Protein AF-A0A7C0YTP9-F1 (afdb_monomer)

Nearest PDB structures (foldseek):
  2q07-assembly1_A  TM=9.270E-01  e=5.535E-07  Archaeoglobus fulgidus DSM 4304
  3d79-assembly1_A  TM=8.554E-01  e=2.971E-07  Pyrococcus horikoshii
  2aus-assembly2_A  TM=9.231E-01  e=4.317E-05  Pyrococcus abyssi
  3r90-assembly1_D  TM=7.127E-01  e=1.574E-03  Homo sapiens
  5vyc-assembly6_k6  TM=7.338E-01  e=4.440E-03  Homo sapiens

Mean predicted aligned error: 3.56 Å

Structure (mmCIF, N/CA/C/O backbone):
data_AF-A0A7C0YTP9-F1
#
_entry.id   AF-A0A7C0YTP9-F1
#
loop_
_atom_site.group_PDB
_atom_site.id
_atom_site.type_symbol
_atom_site.label_atom_id
_atom_site.label_alt_id
_atom_site.label_comp_id
_atom_site.label_asym_id
_atom_site.label_entity_id
_atom_site.label_seq_id
_atom_site.pdbx_PDB_ins_code
_atom_site.Cartn_x
_atom_site.Cartn_y
_atom_site.Cartn_z
_atom_site.occupancy
_atom_site.B_iso_or_equiv
_atom_site.auth_seq_id
_atom_site.auth_comp_id
_atom_site.auth_asym_id
_atom_site.auth_atom_id
_atom_site.pdbx_PDB_model_num
ATOM 1 N N . LYS A 1 1 ? 2.734 -12.862 8.625 1.00 47.31 1 LYS A N 1
ATOM 2 C CA . LYS A 1 1 ? 1.922 -14.053 8.246 1.00 47.31 1 LYS A CA 1
ATOM 3 C C . LYS A 1 1 ? 0.479 -14.016 8.763 1.00 47.31 1 LYS A C 1
ATOM 5 O O . LYS A 1 1 ? -0.364 -14.572 8.080 1.00 47.31 1 LYS A O 1
ATOM 10 N N . MET A 1 2 ? 0.179 -13.410 9.922 1.00 53.09 2 MET A N 1
ATOM 11 C CA . MET A 1 2 ? -1.189 -13.414 10.473 1.00 53.09 2 MET A CA 1
ATOM 12 C C . MET A 1 2 ? -2.157 -12.492 9.704 1.00 53.09 2 MET A C 1
ATOM 14 O O . MET A 1 2 ? -3.250 -12.932 9.380 1.00 53.09 2 MET A O 1
ATOM 18 N N . LEU A 1 3 ? -1.714 -11.288 9.313 1.00 58.03 3 LEU A N 1
ATOM 19 C CA . LEU A 1 3 ? -2.542 -10.291 8.607 1.00 58.03 3 LEU A CA 1
ATOM 20 C C . LEU A 1 3 ? -3.011 -10.737 7.210 1.00 58.03 3 LEU A C 1
ATOM 22 O O . LEU A 1 3 ? -4.188 -10.623 6.889 1.00 58.03 3 LEU A O 1
ATOM 26 N N . ALA A 1 4 ? -2.123 -11.352 6.421 1.00 58.75 4 ALA A N 1
ATOM 27 C CA . ALA A 1 4 ? -2.468 -11.865 5.090 1.00 58.75 4 ALA A CA 1
ATOM 28 C C . ALA A 1 4 ? -3.556 -12.957 5.122 1.00 58.75 4 ALA A C 1
ATOM 30 O O . ALA A 1 4 ? -4.302 -13.114 4.168 1.00 58.75 4 ALA A O 1
ATOM 31 N N . LYS A 1 5 ? -3.675 -13.712 6.224 1.00 58.97 5 LYS A N 1
ATOM 32 C CA . LYS A 1 5 ? -4.715 -14.744 6.371 1.00 58.97 5 LYS A CA 1
ATOM 33 C C . LYS A 1 5 ? -6.044 -14.198 6.887 1.00 58.97 5 LYS A C 1
ATOM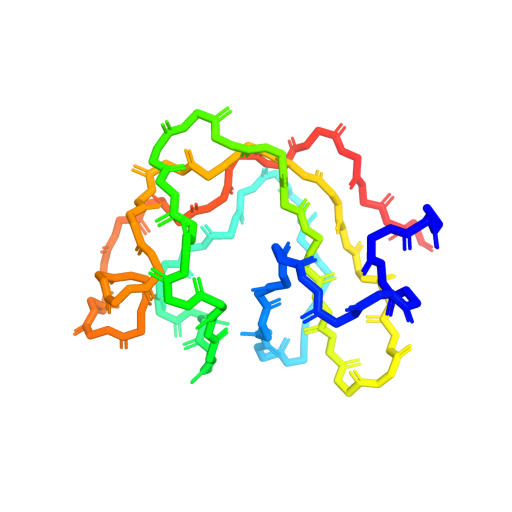 35 O O . LYS A 1 5 ? -7.057 -14.870 6.734 1.00 58.97 5 LYS A O 1
ATOM 40 N N . SER A 1 6 ? -6.042 -13.035 7.536 1.00 70.19 6 SER A N 1
ATOM 41 C CA . SER A 1 6 ? -7.246 -12.434 8.119 1.00 70.19 6 SER A CA 1
ATOM 42 C C . SER A 1 6 ? -7.968 -11.464 7.182 1.00 70.19 6 SER A C 1
ATOM 44 O O . SER A 1 6 ? -8.993 -10.930 7.585 1.00 70.19 6 SER A O 1
ATOM 46 N N . ASN A 1 7 ? -7.444 -11.237 5.970 1.00 70.94 7 ASN A N 1
ATOM 47 C CA . ASN A 1 7 ? -7.942 -10.247 5.008 1.00 70.94 7 ASN A CA 1
ATOM 48 C C . ASN A 1 7 ? -8.160 -8.852 5.628 1.00 70.94 7 ASN A C 1
ATOM 50 O O . ASN A 1 7 ? -9.176 -8.202 5.396 1.00 70.94 7 ASN A O 1
ATOM 54 N N . SER A 1 8 ? -7.209 -8.423 6.461 1.00 86.56 8 SER A N 1
ATOM 55 C CA . SER A 1 8 ? -7.230 -7.121 7.132 1.00 86.56 8 SER A CA 1
ATOM 56 C C . SER A 1 8 ? -5.872 -6.455 6.971 1.00 86.56 8 SER A C 1
ATOM 58 O O . SER A 1 8 ? -4.850 -7.144 7.047 1.00 86.56 8 SER A O 1
ATOM 60 N N . TYR A 1 9 ? -5.862 -5.130 6.821 1.00 94.88 9 TYR A N 1
ATOM 61 C CA . TYR A 1 9 ? -4.643 -4.328 6.634 1.00 94.88 9 TYR A CA 1
ATOM 62 C C . TYR A 1 9 ? -3.802 -4.774 5.424 1.00 94.88 9 TYR A C 1
ATOM 64 O O . TYR A 1 9 ? -2.566 -4.770 5.454 1.00 94.88 9 TYR A O 1
ATOM 72 N N . PHE A 1 10 ? -4.484 -5.200 4.360 1.00 96.19 10 PHE A N 1
ATOM 73 C CA . PHE A 1 10 ? -3.863 -5.530 3.085 1.00 96.19 10 PHE A CA 1
ATOM 74 C C . PHE A 1 10 ? -3.806 -4.303 2.173 1.00 96.19 10 PHE A C 1
ATOM 76 O O . PHE A 1 10 ? -4.680 -3.437 2.220 1.00 96.19 10 PHE A O 1
ATOM 83 N N . VAL A 1 11 ? -2.794 -4.278 1.311 1.00 97.88 11 VAL A N 1
ATOM 84 C CA . VAL A 1 11 ? -2.690 -3.351 0.185 1.00 97.88 11 VAL A CA 1
ATOM 85 C C . VAL A 1 11 ? -2.352 -4.174 -1.053 1.00 97.88 11 VAL A C 1
ATOM 87 O O . VAL A 1 11 ? -1.274 -4.768 -1.124 1.00 97.88 11 VAL A O 1
ATOM 90 N N . HIS A 1 12 ? -3.277 -4.245 -2.006 1.00 97.94 12 HIS A N 1
ATOM 91 C CA . HIS A 1 12 ? -3.033 -4.855 -3.305 1.00 97.94 12 HIS A CA 1
ATOM 92 C C . HIS A 1 12 ? -2.207 -3.911 -4.170 1.00 97.94 12 HIS A C 1
ATOM 94 O O . HIS A 1 12 ? -2.572 -2.752 -4.359 1.00 97.94 12 HIS A O 1
ATOM 100 N N . ILE A 1 13 ? -1.100 -4.422 -4.699 1.00 97.88 13 ILE A N 1
ATOM 101 C CA . ILE A 1 13 ? -0.194 -3.685 -5.576 1.00 97.88 13 ILE A CA 1
ATOM 102 C C . ILE A 1 13 ? -0.129 -4.324 -6.963 1.00 97.88 13 ILE A C 1
ATOM 104 O O . ILE A 1 13 ? -0.447 -5.504 -7.142 1.00 97.88 13 ILE A O 1
ATOM 108 N N . GLU A 1 14 ? 0.311 -3.544 -7.946 1.00 97.50 14 GLU A N 1
ATOM 109 C CA . GLU A 1 14 ? 0.695 -4.068 -9.259 1.00 97.50 14 GLU A CA 1
ATOM 110 C C . GLU A 1 14 ? 1.843 -5.093 -9.152 1.00 97.50 14 GLU A C 1
ATOM 112 O O . GLU A 1 14 ? 2.454 -5.276 -8.093 1.00 97.50 14 GLU A O 1
ATOM 117 N N . ASP A 1 15 ? 2.148 -5.792 -10.248 1.00 96.69 15 ASP A N 1
ATOM 118 C CA . ASP A 1 15 ? 3.136 -6.876 -10.242 1.00 96.69 15 ASP A CA 1
ATOM 119 C C . ASP A 1 15 ? 4.584 -6.359 -10.161 1.00 96.69 15 ASP A C 1
ATOM 121 O O . ASP A 1 15 ? 5.298 -6.242 -11.158 1.00 96.69 15 ASP A O 1
ATOM 125 N N . PHE A 1 16 ? 5.038 -6.044 -8.948 1.00 94.62 16 PHE A N 1
ATOM 126 C CA . PHE A 1 16 ? 6.432 -5.698 -8.677 1.00 94.62 16 PHE A CA 1
ATOM 127 C C . PHE A 1 16 ? 6.890 -6.138 -7.280 1.00 94.62 16 PHE A C 1
ATOM 129 O O . PHE A 1 16 ? 6.096 -6.525 -6.417 1.00 94.62 16 PHE A O 1
ATOM 136 N N . VAL A 1 17 ? 8.207 -6.103 -7.055 1.00 93.00 17 VAL A N 1
ATOM 137 C CA . VAL A 1 17 ? 8.827 -6.339 -5.743 1.00 93.00 17 VAL A CA 1
ATOM 138 C C . VAL A 1 17 ? 9.272 -4.991 -5.161 1.00 93.00 17 VAL A C 1
ATOM 140 O O . VAL A 1 17 ? 10.140 -4.336 -5.744 1.00 93.00 17 VAL A O 1
ATOM 143 N N . PRO A 1 18 ? 8.697 -4.533 -4.033 1.00 91.94 18 PRO A N 1
ATOM 144 C CA . PRO A 1 18 ? 9.019 -3.222 -3.476 1.00 91.94 18 PRO A CA 1
ATOM 145 C C . PRO A 1 18 ? 10.436 -3.155 -2.885 1.00 91.94 18 PRO A C 1
ATOM 147 O O . PRO A 1 18 ? 10.692 -3.665 -1.794 1.00 91.94 18 PRO A O 1
ATOM 150 N N . HIS A 1 19 ? 11.353 -2.451 -3.550 1.00 88.69 19 HIS A N 1
ATOM 151 C CA . HIS A 1 19 ? 12.681 -2.135 -3.013 1.00 88.69 19 HIS A CA 1
ATOM 152 C C . HIS A 1 19 ? 12.690 -0.742 -2.356 1.00 88.69 19 HIS A C 1
ATOM 154 O O . HIS A 1 19 ? 13.253 0.206 -2.895 1.00 88.69 19 HIS A O 1
ATOM 160 N N . GLY A 1 20 ? 12.054 -0.611 -1.187 1.00 92.56 20 GLY A N 1
ATOM 161 C CA . GLY A 1 20 ? 12.107 0.605 -0.358 1.00 92.56 20 GLY A CA 1
ATOM 162 C C . GLY A 1 20 ? 10.740 1.179 0.007 1.00 92.56 20 GLY A C 1
ATOM 163 O O . GLY A 1 20 ? 10.353 1.121 1.167 1.00 92.56 20 GLY A O 1
ATOM 164 N N . SER A 1 21 ? 9.996 1.693 -0.967 1.00 97.00 21 SER A N 1
ATOM 165 C CA . SER A 1 21 ? 8.663 2.268 -0.737 1.00 97.00 21 SER A CA 1
ATOM 166 C C . SER A 1 21 ? 7.685 1.801 -1.807 1.00 97.00 21 SER A C 1
ATOM 168 O O . SER A 1 21 ? 8.075 1.532 -2.943 1.00 97.00 21 SER A O 1
ATOM 170 N N . VAL A 1 22 ? 6.408 1.715 -1.443 1.00 97.94 22 VAL A N 1
ATOM 171 C CA . VAL A 1 22 ? 5.300 1.569 -2.392 1.00 97.94 22 VAL A CA 1
ATOM 172 C C . VAL A 1 22 ? 4.678 2.944 -2.574 1.00 97.94 22 VAL A C 1
ATOM 174 O O . VAL A 1 22 ? 4.282 3.578 -1.596 1.00 97.94 22 VAL A O 1
ATOM 177 N N . PHE A 1 23 ? 4.598 3.405 -3.817 1.00 98.19 23 PHE A N 1
ATOM 178 C CA . PHE A 1 23 ? 3.929 4.656 -4.168 1.00 98.19 23 PHE A CA 1
ATOM 179 C C . PHE A 1 23 ? 2.472 4.392 -4.542 1.00 98.19 23 PHE A C 1
ATOM 181 O O . PHE A 1 23 ? 2.166 3.330 -5.079 1.00 98.19 23 PHE A O 1
ATOM 188 N N . ALA A 1 24 ? 1.601 5.374 -4.303 1.00 98.31 24 ALA A N 1
ATOM 189 C CA . ALA A 1 24 ? 0.159 5.254 -4.539 1.00 98.31 24 ALA A CA 1
ATOM 190 C C . ALA A 1 24 ? -0.190 4.837 -5.982 1.00 98.31 24 ALA A C 1
ATOM 192 O O . ALA A 1 24 ? -1.075 4.022 -6.190 1.00 98.31 24 ALA A O 1
ATOM 193 N N . VAL A 1 25 ? 0.601 5.270 -6.974 1.00 97.81 25 VAL A N 1
ATOM 194 C CA . VAL A 1 25 ? 0.434 4.869 -8.387 1.00 97.81 25 VAL A CA 1
ATOM 195 C C . VAL A 1 25 ? 0.501 3.354 -8.624 1.00 97.81 25 VAL A C 1
ATOM 197 O O . VAL A 1 25 ? -0.038 2.878 -9.613 1.00 97.81 25 VAL A O 1
ATOM 200 N N . GLY A 1 26 ? 1.172 2.606 -7.745 1.00 97.56 26 GLY A N 1
ATOM 201 C CA . GLY A 1 26 ? 1.278 1.150 -7.832 1.00 97.56 26 GLY A CA 1
ATOM 202 C C . GLY A 1 26 ? 0.278 0.403 -6.949 1.00 97.56 26 GLY A C 1
ATOM 203 O O . GLY A 1 26 ? 0.407 -0.813 -6.823 1.00 97.56 26 GLY A O 1
ATOM 204 N N . VAL A 1 27 ? -0.655 1.100 -6.290 1.00 98.31 27 VAL A N 1
ATOM 205 C CA . VAL A 1 27 ? -1.708 0.502 -5.459 1.00 98.31 27 VAL A CA 1
ATOM 206 C C . VAL A 1 27 ? -2.972 0.316 -6.296 1.00 98.31 27 VAL A C 1
ATOM 208 O O . VAL A 1 27 ? -3.427 1.231 -6.972 1.00 98.31 27 VAL A O 1
ATOM 211 N N . VAL A 1 28 ? -3.545 -0.884 -6.229 1.00 98.06 28 VAL A N 1
ATOM 212 C CA . VAL A 1 28 ? -4.761 -1.277 -6.956 1.00 98.06 28 VAL A CA 1
ATOM 213 C C . VAL A 1 28 ? -5.981 -1.267 -6.034 1.00 98.06 28 VAL A C 1
ATOM 215 O O . VAL A 1 28 ? -7.061 -0.849 -6.440 1.00 98.06 28 VAL A O 1
ATOM 218 N N . ASP A 1 29 ? -5.813 -1.730 -4.794 1.00 97.88 29 ASP A N 1
ATOM 219 C CA . ASP A 1 29 ? -6.858 -1.757 -3.768 1.00 97.88 29 ASP A CA 1
ATOM 220 C C . ASP A 1 29 ? -6.223 -1.758 -2.370 1.00 97.88 29 ASP A C 1
ATOM 222 O O . ASP A 1 29 ? -5.067 -2.152 -2.197 1.00 97.88 29 ASP A O 1
ATOM 226 N N . ALA A 1 30 ? -6.969 -1.336 -1.354 1.00 97.81 30 ALA A N 1
ATOM 227 C CA . ALA A 1 30 ? -6.508 -1.345 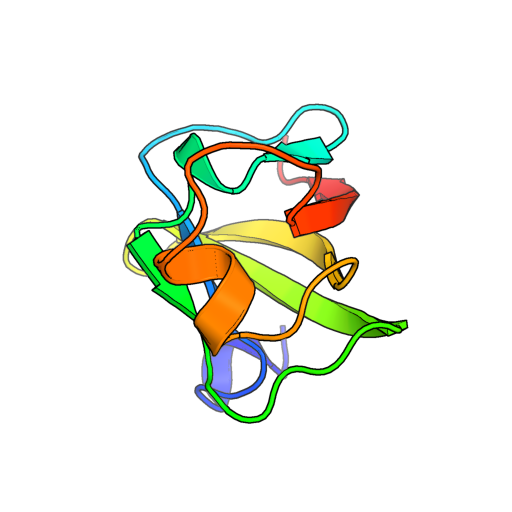0.028 1.00 97.81 30 ALA A CA 1
ATOM 228 C C . ALA A 1 30 ? -7.671 -1.498 1.014 1.00 97.81 30 ALA A C 1
ATOM 230 O O . ALA A 1 30 ? -8.783 -1.012 0.794 1.00 97.81 30 ALA A O 1
ATOM 231 N N . ASP A 1 31 ? -7.406 -2.124 2.163 1.00 97.31 31 ASP A N 1
ATOM 232 C CA . ASP A 1 31 ? -8.389 -2.193 3.244 1.00 97.31 31 ASP A CA 1
ATOM 233 C C . ASP A 1 31 ? -8.749 -0.778 3.739 1.00 97.31 31 ASP A C 1
ATOM 235 O O . ASP A 1 31 ? -7.920 -0.047 4.285 1.00 97.31 31 ASP A O 1
ATOM 239 N N . LYS A 1 32 ? -10.028 -0.401 3.615 1.00 96.06 32 LYS A N 1
ATOM 240 C CA . LYS A 1 32 ? -10.565 0.916 4.011 1.00 96.06 32 LYS A CA 1
ATOM 241 C C . LYS A 1 32 ? -10.363 1.256 5.493 1.00 96.06 32 LYS A C 1
ATOM 243 O O . LYS A 1 32 ? -10.519 2.414 5.897 1.00 96.06 32 LYS A O 1
ATOM 248 N N . LYS A 1 33 ? -10.045 0.264 6.330 1.00 96.06 33 LYS A N 1
ATOM 249 C CA . LYS A 1 33 ? -9.724 0.466 7.749 1.00 96.06 33 LYS A CA 1
ATOM 250 C C . LYS A 1 33 ? -8.321 1.022 7.980 1.00 96.06 33 LYS A C 1
ATOM 252 O O . LYS A 1 33 ? -8.101 1.569 9.055 1.00 96.06 33 LYS A O 1
ATOM 257 N N . ILE A 1 34 ? -7.418 0.923 7.001 1.00 97.94 34 ILE A N 1
ATOM 258 C CA . ILE A 1 34 ? -6.037 1.399 7.122 1.00 97.94 34 ILE A CA 1
ATOM 259 C C . ILE A 1 34 ? -6.014 2.898 7.423 1.00 97.94 34 ILE A C 1
ATOM 261 O O . ILE A 1 34 ? -6.714 3.702 6.792 1.00 97.94 34 ILE A O 1
ATOM 265 N N . ARG A 1 35 ? -5.187 3.271 8.394 1.00 98.19 35 ARG A N 1
ATOM 266 C CA . ARG A 1 35 ? -4.826 4.637 8.762 1.00 98.19 35 ARG A CA 1
ATOM 267 C C . ARG A 1 35 ? -3.308 4.784 8.745 1.00 98.19 35 ARG A C 1
ATOM 269 O O . ARG A 1 35 ? -2.571 3.809 8.881 1.00 98.19 35 ARG A O 1
ATOM 276 N N . CYS A 1 36 ? -2.840 6.020 8.595 1.00 98.31 36 CYS A N 1
ATOM 277 C CA . CYS A 1 36 ? -1.415 6.326 8.664 1.00 98.31 36 CYS A CA 1
ATOM 278 C C . CYS A 1 36 ? -0.823 5.818 9.989 1.00 98.31 36 CYS A C 1
ATOM 280 O O . CYS A 1 36 ? -1.396 6.043 11.057 1.00 98.31 36 CYS A O 1
ATOM 282 N N . GLY A 1 37 ? 0.327 5.154 9.914 1.00 98.00 37 GLY A N 1
ATOM 283 C CA . GLY A 1 37 ? 0.992 4.514 11.048 1.00 98.00 37 GLY A CA 1
ATOM 284 C C . GLY A 1 37 ? 0.637 3.038 11.255 1.00 98.00 37 GLY A C 1
ATOM 285 O O . GLY A 1 37 ? 1.349 2.368 12.004 1.00 98.00 37 GLY A O 1
ATOM 286 N N . ASP A 1 38 ? -0.398 2.511 10.593 1.00 97.94 38 ASP A N 1
ATOM 287 C CA . ASP A 1 38 ? -0.752 1.094 10.697 1.00 97.94 38 ASP A CA 1
ATOM 288 C C . ASP A 1 38 ? 0.288 0.194 10.017 1.00 97.94 38 ASP A C 1
ATOM 290 O O . ASP A 1 38 ? 0.860 0.532 8.979 1.00 97.94 38 ASP A O 1
ATOM 294 N N . GLU A 1 39 ? 0.500 -0.996 10.580 1.00 97.56 39 GLU A N 1
ATOM 295 C CA . GLU A 1 39 ? 1.271 -2.045 9.912 1.00 97.56 39 GLU A CA 1
ATOM 296 C C . GLU A 1 39 ? 0.428 -2.673 8.803 1.00 97.56 39 GLU A C 1
ATOM 298 O O . GLU A 1 39 ? -0.680 -3.156 9.046 1.00 97.56 39 GLU A O 1
ATOM 303 N N . VAL A 1 40 ? 0.984 -2.725 7.597 1.00 97.62 40 VAL A N 1
ATOM 304 C CA . VAL A 1 40 ? 0.295 -3.222 6.406 1.00 97.62 40 VAL A CA 1
ATOM 305 C C . VAL A 1 40 ? 1.100 -4.289 5.683 1.00 97.62 40 VAL A C 1
ATOM 307 O O . VAL A 1 40 ? 2.329 -4.387 5.801 1.00 97.62 40 VAL A O 1
ATOM 310 N N . VAL A 1 41 ? 0.387 -5.106 4.911 1.00 96.69 41 VAL A N 1
ATOM 311 C CA . VAL A 1 41 ? 0.967 -6.141 4.054 1.00 96.69 41 VAL A CA 1
ATOM 312 C C . VAL A 1 41 ? 0.680 -5.800 2.598 1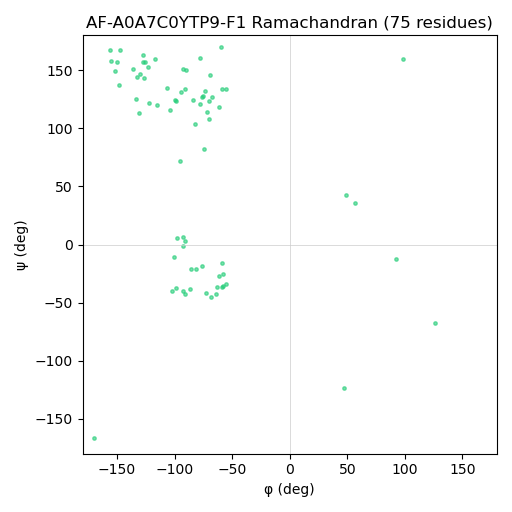.00 96.69 41 VAL A C 1
ATOM 314 O O . VAL A 1 41 ? -0.480 -5.742 2.201 1.00 96.69 41 VAL A O 1
ATOM 317 N N . ALA A 1 42 ? 1.737 -5.618 1.806 1.00 96.94 42 ALA A N 1
ATOM 318 C CA . ALA A 1 42 ? 1.627 -5.452 0.363 1.00 96.94 42 ALA A CA 1
ATOM 319 C C . ALA A 1 42 ? 1.547 -6.828 -0.311 1.00 96.94 42 ALA A C 1
ATOM 321 O O . ALA A 1 42 ? 2.430 -7.677 -0.111 1.00 96.94 42 ALA A O 1
ATOM 322 N N . ILE A 1 43 ? 0.496 -7.038 -1.097 1.00 96.44 43 ILE A N 1
ATOM 323 C CA . ILE A 1 43 ? 0.185 -8.296 -1.777 1.00 96.44 43 ILE A CA 1
ATOM 324 C C . ILE A 1 43 ? -0.024 -8.076 -3.274 1.00 96.44 43 ILE A C 1
ATOM 326 O O . ILE A 1 43 ? -0.596 -7.074 -3.689 1.00 96.44 43 ILE A O 1
ATOM 330 N N . HIS A 1 44 ? 0.425 -9.033 -4.075 1.00 96.19 44 HIS A N 1
ATOM 331 C CA . HIS A 1 44 ? 0.058 -9.151 -5.480 1.00 96.19 44 HIS A CA 1
ATOM 332 C C . HIS A 1 44 ? -0.562 -10.534 -5.674 1.00 96.19 44 HIS A C 1
ATOM 334 O O . HIS A 1 44 ? 0.067 -11.531 -5.310 1.00 96.19 44 HIS A O 1
ATOM 340 N N . ASP A 1 45 ? -1.806 -10.586 -6.155 1.00 92.38 45 ASP A N 1
ATOM 341 C CA . ASP A 1 45 ? -2.669 -11.768 -6.053 1.00 92.38 45 ASP A CA 1
ATOM 342 C C . ASP A 1 45 ? -2.648 -12.347 -4.619 1.00 92.38 45 ASP A C 1
ATOM 344 O O . ASP A 1 45 ? -2.894 -11.626 -3.650 1.00 92.38 45 ASP A O 1
ATOM 348 N N . ASP A 1 46 ? -2.290 -13.624 -4.464 1.00 88.56 46 ASP A N 1
ATOM 349 C CA . ASP A 1 46 ? -2.162 -14.311 -3.174 1.00 88.56 46 ASP A CA 1
ATOM 350 C C . ASP A 1 46 ? -0.727 -14.273 -2.597 1.00 88.56 46 ASP A C 1
ATOM 352 O O . ASP A 1 46 ? -0.421 -14.923 -1.588 1.00 88.56 46 ASP A O 1
ATOM 356 N N . GLU A 1 47 ? 0.193 -13.532 -3.225 1.0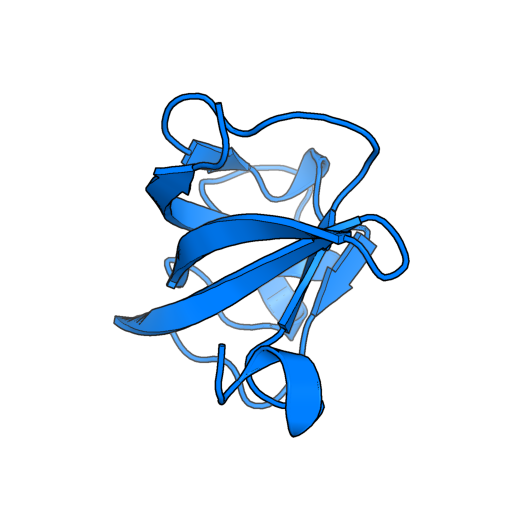0 92.12 47 GLU A N 1
ATOM 357 C CA . GLU A 1 47 ? 1.592 -13.455 -2.814 1.00 92.12 47 GLU A CA 1
ATOM 358 C C . GLU A 1 47 ? 1.893 -12.210 -1.973 1.00 92.12 47 GLU A C 1
ATOM 360 O O . GLU A 1 47 ? 1.770 -11.070 -2.413 1.00 92.12 47 GLU A O 1
ATOM 365 N N . VAL A 1 48 ? 2.423 -12.428 -0.766 1.00 93.94 48 VAL A N 1
ATOM 366 C CA . VAL A 1 48 ? 3.004 -11.353 0.049 1.00 93.94 48 VAL A CA 1
ATOM 367 C C . VAL A 1 48 ? 4.333 -10.899 -0.549 1.00 93.94 48 VAL A C 1
ATOM 369 O O . VAL A 1 48 ? 5.321 -11.639 -0.511 1.00 93.94 48 VAL A O 1
ATOM 372 N N . ARG A 1 49 ? 4.364 -9.652 -1.025 1.00 95.81 49 ARG A N 1
ATOM 373 C CA . ARG A 1 49 ? 5.547 -9.006 -1.608 1.00 95.81 49 ARG A CA 1
ATOM 374 C C . ARG A 1 49 ? 6.343 -8.227 -0.565 1.00 95.81 49 ARG A C 1
ATOM 376 O O . ARG A 1 49 ? 7.573 -8.294 -0.550 1.00 95.81 49 ARG A O 1
ATOM 383 N N . ALA A 1 50 ? 5.661 -7.535 0.347 1.00 96.50 50 ALA A N 1
ATOM 384 C CA . ALA A 1 50 ? 6.314 -6.735 1.379 1.00 96.50 50 ALA A CA 1
ATOM 385 C C . ALA A 1 50 ? 5.445 -6.505 2.622 1.00 96.50 50 ALA A C 1
ATOM 387 O O . ALA A 1 50 ? 4.242 -6.757 2.633 1.00 96.50 50 ALA A O 1
ATOM 388 N N . VAL A 1 51 ? 6.079 -6.006 3.681 1.00 96.69 51 VAL A N 1
ATOM 389 C CA . VAL A 1 51 ? 5.426 -5.463 4.877 1.00 96.69 51 VAL A CA 1
ATOM 390 C C . VAL A 1 51 ? 6.014 -4.097 5.209 1.00 96.69 51 VAL A C 1
ATOM 392 O O . VAL A 1 51 ? 7.209 -3.850 5.002 1.00 96.69 51 VAL A O 1
ATOM 395 N N . GLY A 1 52 ? 5.191 -3.208 5.747 1.00 97.31 52 GLY A N 1
ATOM 396 C CA . GLY A 1 52 ? 5.605 -1.844 6.041 1.00 97.31 52 GLY A CA 1
ATOM 397 C C . GLY A 1 52 ? 4.586 -1.079 6.863 1.00 97.31 52 GLY A C 1
ATOM 398 O O . GLY A 1 52 ? 3.661 -1.663 7.422 1.00 97.31 52 GLY A O 1
ATOM 399 N N . VAL A 1 53 ? 4.785 0.232 6.923 1.00 98.25 53 VAL A N 1
ATOM 400 C CA . VAL A 1 53 ? 3.893 1.166 7.612 1.00 98.25 53 VAL A CA 1
ATOM 401 C C . VAL A 1 53 ? 3.110 1.951 6.575 1.00 98.25 53 VAL A C 1
ATOM 403 O O . VAL A 1 53 ? 3.693 2.413 5.594 1.00 98.25 53 VAL A O 1
ATOM 406 N N . ALA A 1 54 ? 1.808 2.095 6.789 1.00 98.56 54 ALA A N 1
ATOM 407 C CA . ALA A 1 54 ? 0.961 2.944 5.971 1.00 98.56 54 ALA A CA 1
ATOM 408 C C . ALA A 1 54 ? 1.325 4.420 6.170 1.00 98.56 54 ALA A C 1
ATOM 410 O O . ALA A 1 54 ? 1.327 4.922 7.293 1.00 98.56 54 ALA A O 1
ATOM 411 N N . GLU A 1 55 ? 1.583 5.124 5.076 1.00 98.56 55 GLU A N 1
ATOM 412 C CA . GLU A 1 55 ? 1.794 6.579 5.064 1.00 98.56 55 GLU A CA 1
ATOM 413 C C . GLU A 1 55 ? 0.530 7.325 4.591 1.00 98.56 55 GLU A C 1
ATOM 415 O O . GLU A 1 55 ? 0.405 8.532 4.775 1.00 98.56 55 GLU A O 1
ATOM 420 N N . MET A 1 56 ? -0.458 6.589 4.072 1.00 98.38 56 MET A N 1
ATOM 421 C CA . MET A 1 56 ? -1.778 7.071 3.650 1.00 98.38 56 MET A CA 1
ATOM 422 C C . MET A 1 56 ? -2.885 6.239 4.300 1.00 98.38 56 MET A C 1
ATOM 424 O O . MET A 1 56 ? -2.649 5.132 4.788 1.00 98.38 56 MET A O 1
ATOM 428 N N . ASN A 1 57 ? -4.115 6.748 4.300 1.00 98.44 57 ASN A N 1
ATOM 429 C CA . ASN A 1 57 ? -5.276 5.908 4.601 1.00 98.44 57 ASN A CA 1
ATOM 430 C C . ASN A 1 57 ? -5.651 5.046 3.377 1.00 98.44 57 ASN A C 1
ATOM 432 O O . ASN A 1 57 ? -5.265 5.368 2.257 1.00 98.44 57 ASN A O 1
ATOM 436 N N . GLY A 1 58 ? -6.405 3.961 3.577 1.00 98.06 58 GLY A N 1
ATOM 437 C CA . GLY A 1 58 ? -6.701 3.010 2.493 1.00 98.06 58 GLY A CA 1
ATOM 438 C C . GLY A 1 58 ? -7.422 3.615 1.278 1.00 98.06 58 GLY A C 1
ATOM 439 O O . GLY A 1 58 ? -7.111 3.250 0.152 1.00 98.06 58 GLY A O 1
ATOM 440 N N . GLU A 1 59 ? -8.340 4.563 1.479 1.00 98.00 59 GLU A N 1
ATOM 441 C CA . GLU A 1 59 ? -9.057 5.231 0.377 1.00 98.00 59 GLU A CA 1
ATOM 442 C C . GLU A 1 59 ? -8.105 6.124 -0.433 1.00 98.00 59 GLU A C 1
ATOM 444 O O . GLU A 1 59 ? -8.030 6.026 -1.655 1.00 98.00 59 GLU A O 1
ATOM 449 N N . GLU A 1 60 ? -7.276 6.904 0.259 1.00 98.12 60 GLU A N 1
ATOM 450 C CA . GLU A 1 60 ? -6.268 7.766 -0.355 1.00 98.12 60 GLU A CA 1
ATOM 451 C C . GLU A 1 60 ? -5.205 6.981 -1.135 1.00 98.12 60 GLU A C 1
ATOM 453 O O . GLU A 1 60 ? -4.781 7.448 -2.194 1.00 98.12 60 GLU A O 1
ATOM 458 N N . MET A 1 61 ? -4.803 5.796 -0.653 1.00 98.25 61 MET A N 1
ATOM 459 C CA . MET A 1 61 ? -3.860 4.928 -1.370 1.00 98.25 61 MET A CA 1
ATOM 460 C C . MET A 1 61 ? -4.368 4.544 -2.764 1.00 98.25 61 MET A C 1
ATOM 462 O O . MET A 1 61 ? -3.553 4.421 -3.671 1.00 98.25 61 MET A O 1
A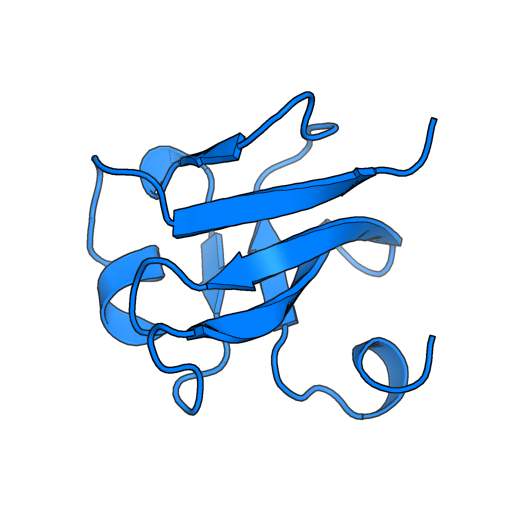TOM 466 N N . VAL A 1 62 ? -5.682 4.353 -2.923 1.00 98.25 62 VAL A N 1
ATOM 467 C CA . VAL A 1 62 ? -6.311 3.920 -4.183 1.00 98.25 62 VAL A CA 1
ATOM 468 C C . VAL A 1 62 ? -6.632 5.110 -5.092 1.00 98.25 62 VAL A C 1
ATOM 470 O O . VAL A 1 62 ? -6.479 5.025 -6.307 1.00 98.25 62 VAL A O 1
ATOM 473 N N . GLU A 1 63 ? -7.075 6.236 -4.529 1.00 98.06 63 GLU A N 1
ATOM 474 C CA . GLU A 1 63 ? -7.490 7.406 -5.318 1.00 98.06 63 GLU A CA 1
ATOM 475 C C . GLU A 1 63 ? -6.317 8.284 -5.787 1.0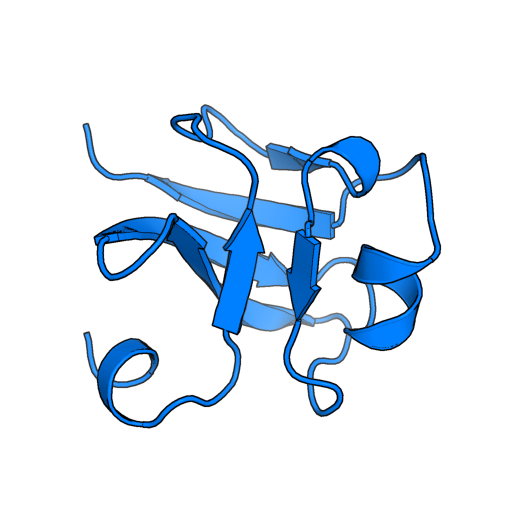0 98.06 63 GLU A C 1
ATOM 477 O O . GLU A 1 63 ? -6.446 9.063 -6.739 1.00 98.06 63 GLU A O 1
ATOM 482 N N . SER A 1 64 ? -5.160 8.184 -5.129 1.00 96.62 64 SER A N 1
ATOM 483 C CA . SER A 1 64 ? -4.004 9.036 -5.408 1.00 96.62 64 SER A CA 1
ATOM 484 C C . SER A 1 64 ? -3.067 8.435 -6.453 1.00 96.62 64 SER A C 1
ATOM 486 O O . SER A 1 64 ? -2.598 7.314 -6.337 1.00 96.62 64 SER A O 1
ATOM 488 N N . VAL A 1 65 ? -2.649 9.245 -7.428 1.00 94.75 65 VAL A N 1
ATOM 489 C CA . VAL A 1 65 ? -1.612 8.864 -8.415 1.00 94.75 65 VAL A CA 1
ATOM 490 C C . VAL A 1 65 ? -0.187 9.242 -7.986 1.00 94.75 65 VAL A C 1
ATOM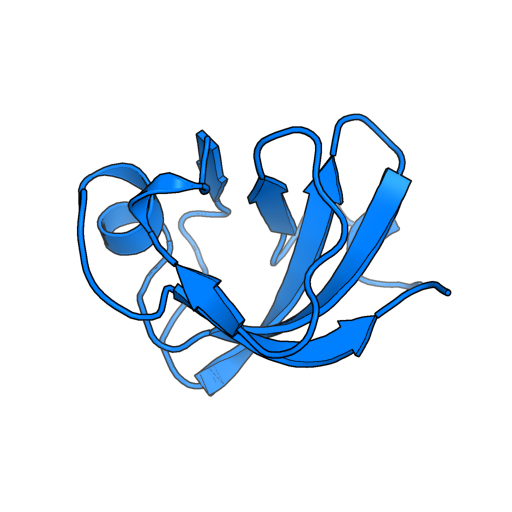 492 O O . VAL A 1 65 ? 0.764 9.108 -8.753 1.00 94.75 65 VAL A O 1
ATOM 495 N N . ARG A 1 66 ? -0.017 9.799 -6.782 1.00 96.38 66 ARG A N 1
ATOM 496 C CA . ARG A 1 66 ? 1.264 10.317 -6.275 1.00 96.38 66 ARG A CA 1
ATOM 497 C C . ARG A 1 66 ? 1.355 10.193 -4.759 1.00 96.38 66 ARG A C 1
ATOM 499 O O . ARG A 1 66 ? 0.337 10.225 -4.083 1.00 96.38 66 ARG A O 1
ATOM 506 N N . GLY A 1 67 ? 2.588 10.169 -4.256 1.00 97.56 67 GLY A N 1
ATOM 507 C CA . GLY A 1 67 ? 2.901 10.077 -2.829 1.00 97.56 67 GLY A CA 1
ATOM 508 C C . GLY A 1 67 ? 3.247 8.655 -2.383 1.00 97.56 67 GLY A C 1
ATOM 509 O O . GLY A 1 67 ? 2.968 7.680 -3.082 1.00 97.56 67 GLY A O 1
ATOM 510 N N . GLU A 1 68 ? 3.931 8.561 -1.246 1.00 98.31 68 GLU A N 1
ATOM 511 C CA . GLU A 1 68 ? 4.314 7.292 -0.626 1.00 98.31 68 GLU A CA 1
ATOM 512 C C . GLU A 1 68 ? 3.097 6.697 0.091 1.00 98.31 68 GLU A C 1
ATOM 514 O O . GLU A 1 68 ? 2.526 7.342 0.962 1.00 98.31 68 GLU A O 1
ATOM 519 N N . ALA A 1 69 ? 2.688 5.490 -0.300 1.00 98.44 69 ALA A N 1
ATOM 520 C CA . ALA A 1 69 ? 1.570 4.768 0.304 1.00 98.44 69 ALA A CA 1
ATOM 521 C C . ALA A 1 69 ? 2.051 3.863 1.443 1.00 98.44 69 ALA A C 1
ATOM 523 O O . ALA A 1 69 ? 1.437 3.807 2.509 1.00 98.44 69 ALA A O 1
ATOM 524 N N . ILE A 1 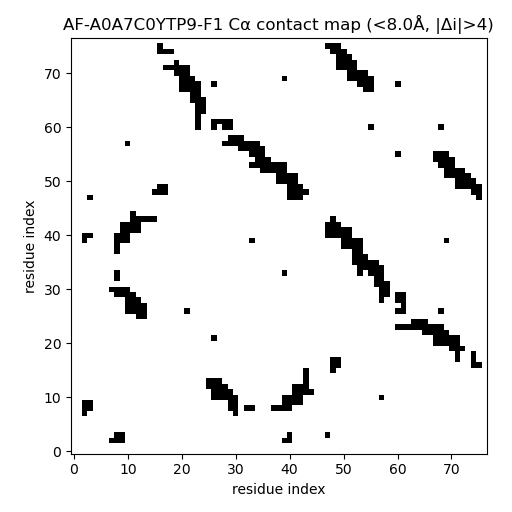70 ? 3.173 3.165 1.231 1.00 98.50 70 ILE A N 1
ATOM 525 C CA . ILE A 1 70 ? 3.762 2.269 2.227 1.00 98.50 70 ILE A CA 1
ATOM 526 C C . ILE A 1 70 ? 5.258 2.516 2.321 1.00 98.50 70 ILE A C 1
ATOM 528 O O . ILE A 1 70 ? 5.992 2.328 1.346 1.00 98.50 70 ILE A O 1
ATOM 532 N N . LYS A 1 71 ? 5.718 2.795 3.535 1.00 98.19 71 LYS A N 1
ATOM 533 C CA . LYS A 1 71 ? 7.132 2.748 3.881 1.00 98.19 71 LYS A CA 1
ATOM 534 C C . LYS A 1 71 ? 7.536 1.311 4.195 1.00 98.19 71 LYS A C 1
ATOM 536 O O . LYS A 1 71 ? 7.200 0.777 5.259 1.00 98.19 71 LYS A O 1
ATOM 541 N N . VAL A 1 72 ? 8.229 0.646 3.267 1.00 97.56 72 VAL A N 1
ATOM 542 C CA . VAL A 1 72 ? 8.544 -0.786 3.391 1.00 97.56 72 VAL A CA 1
ATOM 543 C C . VAL A 1 72 ? 9.636 -0.999 4.432 1.00 97.56 72 VAL A C 1
ATOM 545 O O . VAL A 1 72 ? 10.685 -0.359 4.420 1.00 97.56 72 VAL A O 1
ATOM 548 N N . ARG A 1 73 ? 9.400 -1.953 5.334 1.00 95.75 73 ARG A N 1
ATOM 549 C CA . ARG A 1 73 ? 10.391 -2.397 6.326 1.00 95.75 73 ARG A CA 1
ATOM 550 C C . ARG A 1 73 ? 11.101 -3.667 5.894 1.00 95.75 73 ARG A C 1
ATOM 552 O O . ARG A 1 73 ? 12.287 -3.842 6.158 1.00 95.75 73 ARG A O 1
ATOM 559 N N . HIS A 1 74 ? 10.366 -4.569 5.254 1.00 95.00 74 HIS A N 1
ATOM 560 C CA . HIS A 1 74 ? 10.909 -5.813 4.741 1.00 95.00 74 HIS A CA 1
ATOM 561 C C . HIS A 1 74 ? 10.152 -6.221 3.486 1.00 95.00 74 HIS A C 1
ATOM 563 O O . HIS A 1 74 ? 8.925 -6.156 3.445 1.00 95.00 74 HIS A O 1
ATOM 569 N N . TYR A 1 75 ? 10.886 -6.677 2.483 1.00 92.69 75 TYR A N 1
ATOM 570 C CA . TYR A 1 75 ? 10.331 -7.242 1.265 1.00 92.69 75 TYR A CA 1
ATOM 571 C C . TYR A 1 75 ? 10.870 -8.651 1.078 1.00 92.69 75 TYR A C 1
ATOM 573 O O . TYR A 1 75 ? 11.950 -9.000 1.569 1.0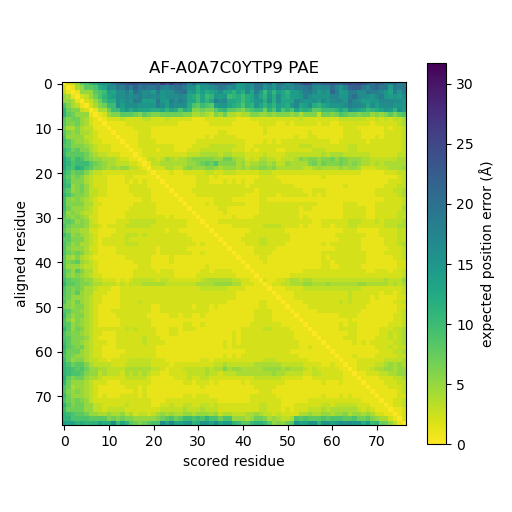0 92.69 75 TYR A O 1
ATOM 581 N N . LYS A 1 76 ? 10.089 -9.476 0.391 1.00 83.06 76 LYS A N 1
ATOM 582 C CA . LYS A 1 76 ? 10.523 -10.808 -0.003 1.00 83.06 76 LYS A CA 1
ATOM 583 C C . LYS A 1 76 ? 11.590 -10.654 -1.092 1.00 83.06 76 LYS A C 1
ATOM 585 O O . LYS A 1 76 ? 11.348 -9.971 -2.081 1.00 83.06 76 LYS A O 1
ATOM 590 N N . LYS A 1 77 ? 12.772 -11.230 -0.858 1.00 69.75 77 LYS A N 1
ATOM 591 C CA . LYS A 1 77 ? 13.830 -11.321 -1.873 1.00 69.75 77 LYS A CA 1
ATOM 592 C C . LYS A 1 77 ? 13.430 -12.249 -3.009 1.00 69.75 77 LYS A C 1
ATOM 594 O O . LYS A 1 77 ? 12.737 -13.250 -2.711 1.00 69.75 77 LYS A O 1
#

Radius of gyration: 10.51 Å; Cα contacts (8 Å, |Δi|>4): 191; chains: 1; bounding box: 24×25×21 Å

Foldseek 3Di:
DVCLVVVAQEWEFDPDADPFFDWLLGTAFGHQPADFQDWHFYDHPSDTFFIFTARHGRVCSPVDNGDTGGGTPDGDD

Solvent-accessible surface area (backbone atoms only — not comparable to full-atom values): 4077 Å² total; per-residue (Å²): 120,68,47,81,74,65,80,46,41,42,32,36,35,53,96,67,73,58,88,52,55,40,42,10,64,47,34,72,42,43,36,73,82,37,40,60,72,36,74,33,37,35,23,40,90,95,41,76,30,32,31,26,32,22,62,32,33,18,61,55,25,47,75,29,78,62,58,66,24,27,51,47,76,47,52,63,130

Sequence (77 aa):
KMLAKSNSYFVHIEDFVPHGSVFAVGVVDADKKIRCGDEVVAIHDDEVRAVGVAEMNGEEMVESVRGEAIKVRHYKK

Secondary structure (DSSP, 8-state):
-HHHHHT-SEEEE-S---SSEEEGGGEEEE-TT--TT-EEEEEETTEEEEEEEESS-HHHHHH-SSSEEEEEEEE--

pLDDT: mean 92.6, std 11.47, range [47.31, 98.56]